Protein AF-A0A6P9F5K3-F1 (afdb_monomer_lite)

Radius of gyration: 31.19 Å; chains: 1; bounding box: 68×45×85 Å

pLDDT: mean 71.27, std 18.15, range [39.03, 98.12]

Secondary structure (DSSP, 8-state):
--HHHHHHHHHHHHHHHHHHHHT-SS---TT---HHHHHHHHHHHHHHHHTS-GGG--HHHHHHHHHHHH---TT-SSSSS---PPPPPSSSSHHHHHHHHHHHHHHHHHHHHHHHHHHHHHHHHHHHHHHHHHHHHHHH-

Structure (mmCIF, N/CA/C/O backbone):
data_AF-A0A6P9F5K3-F1
#
_entry.id   AF-A0A6P9F5K3-F1
#
loop_
_atom_site.group_PDB
_atom_site.id
_atom_site.type_symbol
_atom_site.label_atom_id
_atom_site.label_alt_id
_atom_site.label_comp_id
_atom_site.label_asym_id
_atom_site.label_entity_id
_atom_site.label_seq_id
_atom_site.pdbx_PDB_ins_code
_atom_site.Cartn_x
_atom_site.Cartn_y
_atom_site.Cartn_z
_atom_site.occupancy
_atom_site.B_iso_or_equiv
_atom_site.auth_seq_id
_atom_site.auth_comp_id
_atom_site.auth_asym_id
_atom_site.auth_atom_id
_atom_site.pdbx_PDB_model_num
ATOM 1 N N . MET A 1 1 ? -5.678 -26.410 2.531 1.00 50.47 1 MET A N 1
ATOM 2 C CA . MET A 1 1 ? -4.829 -25.199 2.590 1.00 50.47 1 MET A CA 1
ATOM 3 C C . MET A 1 1 ? -3.470 -25.629 3.105 1.00 50.47 1 MET A C 1
ATOM 5 O O . MET A 1 1 ? -3.431 -26.253 4.157 1.00 50.47 1 MET A O 1
ATOM 9 N N . ASP A 1 2 ? -2.398 -25.363 2.363 1.00 56.09 2 ASP A N 1
ATOM 10 C CA . ASP A 1 2 ? -1.050 -25.807 2.730 1.00 56.09 2 ASP A CA 1
ATOM 11 C C . ASP A 1 2 ? -0.566 -25.167 4.036 1.00 56.09 2 ASP A C 1
ATOM 13 O O . ASP A 1 2 ? -0.577 -23.943 4.206 1.00 56.09 2 ASP A O 1
ATOM 17 N N . VAL A 1 3 ? -0.107 -26.011 4.962 1.00 55.97 3 VAL A N 1
ATOM 18 C CA . VAL A 1 3 ? 0.404 -25.621 6.288 1.00 55.97 3 VAL A CA 1
ATOM 19 C C . VAL A 1 3 ? 1.566 -24.626 6.168 1.00 55.97 3 VAL A C 1
ATOM 21 O O . VAL A 1 3 ? 1.695 -23.704 6.974 1.00 55.97 3 VAL A O 1
ATOM 24 N N . THR A 1 4 ? 2.364 -24.746 5.108 1.00 57.97 4 THR A N 1
ATOM 25 C CA . THR A 1 4 ? 3.481 -23.853 4.769 1.00 57.97 4 THR A CA 1
ATOM 26 C C . THR A 1 4 ? 3.029 -22.436 4.414 1.00 57.97 4 THR A C 1
ATOM 28 O O . THR A 1 4 ? 3.642 -21.467 4.865 1.00 57.97 4 THR A O 1
ATOM 31 N N . ILE A 1 5 ? 1.921 -22.287 3.682 1.00 56.75 5 ILE A N 1
ATOM 32 C CA . ILE A 1 5 ? 1.347 -20.975 3.338 1.00 56.75 5 ILE A CA 1
ATOM 33 C C . ILE A 1 5 ? 0.803 -20.296 4.601 1.00 56.75 5 ILE A C 1
ATOM 35 O O . ILE A 1 5 ? 1.032 -19.104 4.820 1.00 56.75 5 ILE A O 1
ATOM 39 N N . SER A 1 6 ? 0.142 -21.061 5.473 1.00 54.94 6 SER A N 1
ATOM 40 C CA . SER A 1 6 ? -0.362 -20.558 6.757 1.00 54.94 6 SER A CA 1
ATOM 41 C C . SER A 1 6 ? 0.777 -20.080 7.669 1.00 54.94 6 SER A C 1
ATOM 43 O O . SER A 1 6 ? 0.727 -18.968 8.203 1.00 54.94 6 SER A O 1
ATOM 45 N N . LEU A 1 7 ? 1.860 -20.860 7.768 1.00 54.81 7 LEU A N 1
ATOM 46 C CA . LEU A 1 7 ? 3.038 -20.503 8.560 1.00 54.81 7 LEU A CA 1
ATOM 47 C C . LEU A 1 7 ? 3.719 -19.232 8.032 1.00 54.81 7 LEU A C 1
ATOM 49 O O . LEU A 1 7 ? 4.073 -18.345 8.810 1.00 54.81 7 LEU A O 1
ATOM 53 N N . PHE A 1 8 ? 3.832 -19.093 6.710 1.00 69.38 8 PHE A N 1
ATOM 54 C CA . PHE A 1 8 ? 4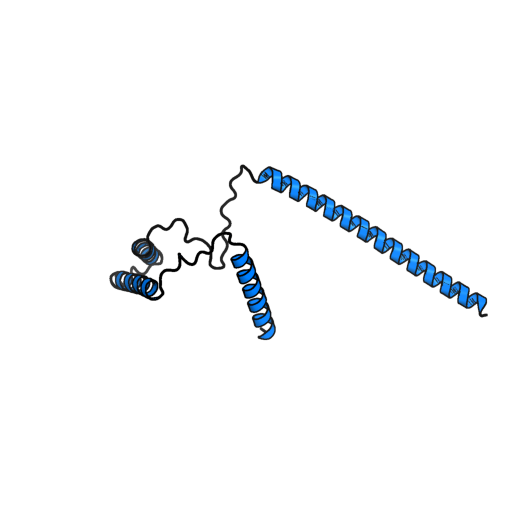.390 -17.898 6.081 1.00 69.38 8 PHE A CA 1
ATOM 55 C C . PHE A 1 8 ? 3.555 -16.639 6.371 1.00 69.38 8 PHE A C 1
ATOM 57 O O . PHE A 1 8 ? 4.098 -15.585 6.717 1.00 69.38 8 PHE A O 1
ATOM 64 N N . ILE A 1 9 ? 2.224 -16.743 6.297 1.00 53.66 9 ILE A N 1
ATOM 65 C CA . ILE A 1 9 ? 1.310 -15.632 6.595 1.00 53.66 9 ILE A CA 1
ATOM 66 C C . ILE A 1 9 ? 1.404 -15.228 8.072 1.00 53.66 9 ILE A C 1
ATOM 68 O O . ILE A 1 9 ? 1.471 -14.034 8.381 1.00 53.66 9 ILE A O 1
ATOM 72 N N . LEU A 1 10 ? 1.446 -16.199 8.987 1.00 51.31 10 LEU A N 1
ATOM 73 C CA . LEU A 1 10 ? 1.587 -15.946 10.422 1.00 51.31 10 LEU A CA 1
ATOM 74 C C . LEU A 1 10 ? 2.938 -15.305 10.754 1.00 51.31 10 LEU A C 1
ATOM 76 O O . LEU A 1 10 ? 2.986 -14.331 11.511 1.00 51.31 10 LEU A O 1
ATOM 80 N N . GLN A 1 11 ? 4.020 -15.764 10.123 1.00 61.19 11 GLN A N 1
ATOM 81 C CA . GLN A 1 11 ? 5.347 -15.177 10.287 1.00 61.19 11 GLN A CA 1
ATOM 82 C C . GLN A 1 11 ? 5.387 -13.728 9.786 1.00 61.19 11 GLN A C 1
ATOM 84 O O . GLN A 1 11 ? 5.887 -12.838 10.480 1.00 61.19 11 GLN A O 1
ATOM 89 N N . LYS A 1 12 ? 4.797 -13.458 8.615 1.00 68.50 12 LYS A N 1
ATOM 90 C CA . LYS A 1 12 ? 4.687 -12.105 8.053 1.00 68.50 12 LYS A CA 1
ATOM 91 C C . LYS A 1 12 ? 3.903 -11.173 8.984 1.00 68.50 12 LYS A C 1
ATOM 93 O O . LYS A 1 12 ? 4.339 -10.049 9.239 1.00 68.50 12 LYS A O 1
ATOM 98 N N . ARG A 1 13 ? 2.787 -11.649 9.549 1.00 52.00 13 ARG A N 1
ATOM 99 C CA . ARG A 1 13 ? 1.971 -10.899 10.522 1.00 52.00 13 ARG A CA 1
ATOM 100 C C . ARG A 1 13 ? 2.721 -10.635 11.829 1.00 52.00 13 ARG A C 1
ATOM 102 O O . ARG A 1 13 ? 2.680 -9.513 12.327 1.00 52.00 13 ARG A O 1
ATOM 109 N N . SER A 1 14 ? 3.448 -11.622 12.352 1.00 59.12 14 SER A N 1
ATOM 110 C CA . SER A 1 14 ? 4.280 -11.474 13.555 1.00 59.12 14 SER A CA 1
ATOM 111 C C . SER A 1 14 ? 5.375 -10.418 13.365 1.00 59.12 14 SER A C 1
ATOM 113 O O . SER A 1 14 ? 5.527 -9.506 14.184 1.00 59.12 14 SER A O 1
ATOM 115 N N . ASN A 1 15 ? 6.069 -10.464 12.224 1.00 66.00 15 ASN A N 1
ATOM 116 C CA . ASN A 1 15 ? 7.110 -9.499 11.871 1.00 66.00 15 ASN A CA 1
ATOM 117 C C . ASN A 1 15 ? 6.552 -8.071 11.768 1.00 66.00 15 ASN A C 1
ATOM 119 O O . ASN A 1 15 ? 7.143 -7.134 12.313 1.00 66.00 15 ASN A O 1
ATOM 123 N N . GLN A 1 16 ? 5.379 -7.910 11.148 1.00 61.12 16 GLN A N 1
ATOM 124 C CA . GLN A 1 16 ? 4.693 -6.620 11.067 1.00 61.12 16 GLN A CA 1
ATOM 125 C C . GLN A 1 16 ? 4.307 -6.092 12.456 1.00 61.12 16 GLN A C 1
ATOM 127 O O . GLN A 1 16 ? 4.485 -4.910 12.746 1.00 61.12 16 GLN A O 1
ATOM 132 N N . ASN A 1 17 ? 3.834 -6.968 13.344 1.00 63.50 17 ASN A N 1
ATOM 133 C CA . ASN A 1 17 ? 3.440 -6.590 14.698 1.00 63.50 17 ASN A CA 1
ATOM 134 C C . ASN A 1 17 ? 4.651 -6.143 15.539 1.00 63.50 17 ASN A C 1
ATOM 136 O O . ASN A 1 17 ? 4.595 -5.144 16.259 1.00 63.50 17 ASN A O 1
ATOM 140 N N . LYS A 1 18 ? 5.795 -6.823 15.377 1.00 66.56 18 LYS A N 1
ATOM 141 C CA . LYS A 1 18 ? 7.074 -6.445 15.997 1.00 66.56 18 LYS A CA 1
ATOM 142 C C . LYS A 1 18 ? 7.572 -5.087 15.489 1.00 66.56 18 LYS A C 1
ATOM 144 O O . LYS A 1 18 ? 8.042 -4.276 16.285 1.00 66.56 18 LYS A O 1
ATOM 149 N N . ALA A 1 19 ? 7.437 -4.817 14.189 1.00 68.69 19 ALA A N 1
ATOM 150 C CA . ALA A 1 19 ? 7.786 -3.525 13.597 1.00 68.69 19 ALA A CA 1
ATOM 151 C C . ALA A 1 19 ? 6.874 -2.395 14.098 1.00 68.69 19 ALA A C 1
ATOM 153 O O . ALA A 1 19 ? 7.359 -1.316 14.428 1.00 68.69 19 ALA A O 1
ATOM 154 N N . ASN A 1 20 ? 5.571 -2.651 14.223 1.00 62.31 20 ASN A N 1
ATOM 155 C CA . ASN A 1 20 ? 4.612 -1.682 14.749 1.00 62.31 20 ASN A CA 1
ATOM 156 C C . ASN A 1 20 ? 4.889 -1.353 16.223 1.00 62.31 20 ASN A C 1
ATOM 158 O O . ASN A 1 20 ? 4.860 -0.184 16.597 1.00 62.31 20 ASN A O 1
ATOM 162 N N . ARG A 1 21 ? 5.249 -2.353 17.040 1.00 60.25 21 ARG A N 1
ATOM 163 C CA . ARG A 1 21 ? 5.650 -2.144 18.441 1.00 60.25 21 ARG A CA 1
ATOM 164 C C . ARG A 1 21 ? 6.902 -1.268 18.563 1.00 60.25 21 ARG A C 1
ATOM 166 O O . ARG A 1 21 ? 6.937 -0.395 19.416 1.00 60.25 21 ARG A O 1
ATOM 173 N N . LYS A 1 22 ? 7.898 -1.442 17.686 1.00 64.12 22 LYS A N 1
ATOM 174 C CA . LYS A 1 22 ? 9.111 -0.596 17.666 1.00 64.12 22 LYS A CA 1
ATOM 175 C C . LYS A 1 22 ? 8.838 0.869 17.304 1.00 64.12 22 LYS A C 1
ATOM 177 O O . LYS A 1 22 ? 9.627 1.730 17.667 1.00 64.12 22 LYS A O 1
ATOM 182 N N . LYS A 1 23 ? 7.754 1.149 16.571 1.00 66.06 23 LYS A N 1
ATOM 183 C CA . LYS A 1 23 ? 7.361 2.509 16.159 1.00 66.06 23 LYS A CA 1
ATOM 184 C C . LYS A 1 23 ? 6.589 3.268 17.242 1.00 66.06 23 LYS A C 1
ATOM 186 O O . LYS A 1 23 ? 6.334 4.460 17.083 1.00 66.06 23 LYS A O 1
ATOM 191 N N . GLN A 1 24 ? 6.198 2.603 18.328 1.00 52.41 24 GLN A N 1
ATOM 192 C CA . GLN A 1 24 ? 5.546 3.265 19.451 1.00 52.41 24 GLN A CA 1
ATOM 193 C C . GLN A 1 24 ? 6.590 4.080 20.224 1.00 52.41 24 GLN A C 1
ATOM 195 O O . GLN A 1 24 ? 7.579 3.541 20.707 1.00 52.41 24 GLN A O 1
ATOM 200 N N . ARG A 1 25 ? 6.372 5.398 20.326 1.00 45.22 25 ARG A N 1
ATOM 201 C CA . ARG A 1 25 ? 7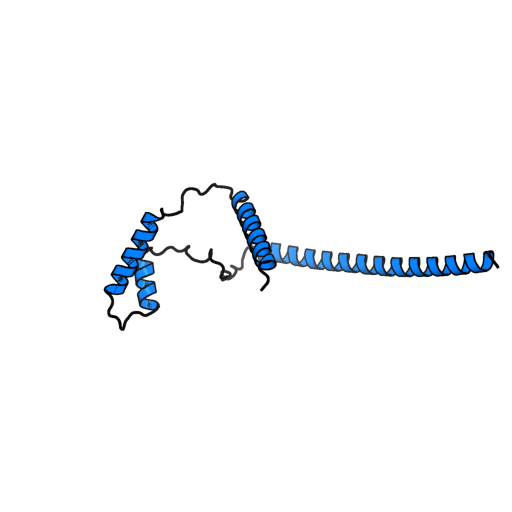.276 6.339 21.019 1.00 45.22 25 ARG A CA 1
ATOM 202 C C . ARG A 1 25 ? 7.274 6.168 22.542 1.00 45.22 25 ARG A C 1
ATOM 204 O O . ARG A 1 25 ? 8.134 6.721 23.216 1.00 45.22 25 ARG A O 1
ATOM 211 N N . VAL A 1 26 ? 6.305 5.423 23.071 1.00 46.50 26 VAL A N 1
ATOM 212 C CA . VAL A 1 26 ? 6.127 5.149 24.495 1.00 46.50 26 VAL A CA 1
ATOM 213 C C . VAL A 1 26 ? 5.950 3.643 24.665 1.00 46.50 26 VAL A C 1
ATOM 215 O O . VAL A 1 26 ? 5.077 3.039 24.041 1.00 46.50 26 VAL A O 1
ATOM 218 N N . ASN A 1 27 ? 6.780 3.032 25.511 1.00 46.84 27 ASN A N 1
ATOM 219 C CA . ASN A 1 27 ? 6.632 1.632 25.894 1.00 46.84 27 ASN A CA 1
ATOM 220 C C . ASN A 1 27 ? 5.430 1.508 26.839 1.00 46.84 27 ASN A C 1
ATOM 222 O O . ASN A 1 27 ? 5.557 1.697 28.048 1.00 46.84 27 ASN A O 1
ATOM 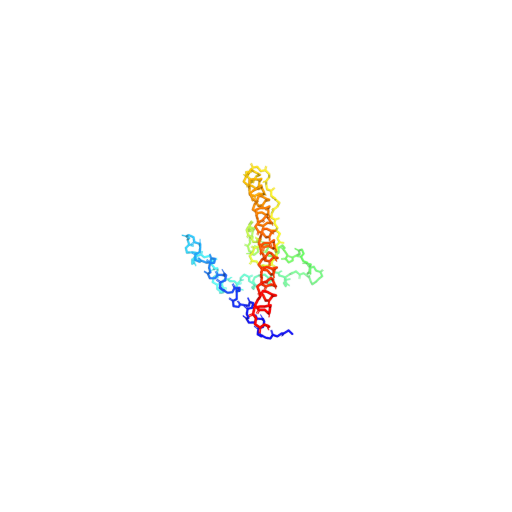226 N N . HIS A 1 28 ? 4.252 1.190 26.308 1.00 49.69 28 HIS A N 1
ATOM 227 C CA . HIS A 1 28 ? 3.122 0.810 27.150 1.00 49.69 28 HIS A CA 1
ATOM 228 C C . HIS A 1 28 ? 3.341 -0.614 27.687 1.00 49.69 28 HIS A C 1
ATOM 230 O O . HIS A 1 28 ? 2.880 -1.591 27.100 1.00 49.69 28 HIS A O 1
ATOM 236 N N . THR A 1 29 ? 4.051 -0.746 28.810 1.00 47.75 29 THR A N 1
ATOM 237 C CA . THR A 1 29 ? 3.918 -1.929 29.688 1.00 47.75 29 THR A CA 1
ATOM 238 C C . THR A 1 29 ? 2.721 -1.763 30.632 1.00 47.75 29 THR A C 1
ATOM 240 O O . THR A 1 29 ? 2.156 -2.740 31.112 1.00 47.75 29 THR A O 1
ATOM 243 N N . ALA A 1 30 ? 2.281 -0.521 30.853 1.00 41.56 30 ALA A N 1
ATOM 244 C CA . ALA A 1 30 ? 1.100 -0.195 31.637 1.00 41.56 30 ALA A CA 1
ATOM 245 C C . ALA A 1 30 ? -0.136 -0.155 30.726 1.00 41.56 30 ALA A C 1
ATOM 247 O O . ALA A 1 30 ? -0.268 0.736 29.889 1.00 41.56 30 ALA A O 1
ATOM 248 N N . GLY A 1 31 ? -1.030 -1.136 30.866 1.00 46.06 31 GLY A N 1
ATOM 249 C CA . GLY A 1 31 ? -2.321 -1.114 30.171 1.00 46.06 31 GLY A CA 1
ATOM 250 C C . GLY A 1 31 ? -3.002 -2.465 29.981 1.00 46.06 31 GLY A C 1
ATOM 251 O O . GLY A 1 31 ? -4.192 -2.496 29.674 1.00 46.06 31 GLY A O 1
ATOM 252 N N . ARG A 1 32 ? -2.305 -3.589 30.183 1.00 53.84 32 ARG A N 1
ATOM 253 C CA . ARG A 1 32 ? -2.969 -4.896 30.184 1.00 53.84 32 ARG A CA 1
ATOM 254 C C . ARG A 1 32 ? -3.397 -5.220 31.611 1.00 53.84 32 ARG A C 1
ATOM 256 O O . ARG A 1 32 ? -2.548 -5.446 32.467 1.00 53.84 32 ARG A O 1
ATOM 263 N N . LYS A 1 33 ? -4.712 -5.203 31.851 1.00 58.28 33 LYS A N 1
ATOM 264 C CA . LYS A 1 33 ? -5.336 -5.810 33.033 1.00 58.28 33 LYS A CA 1
ATOM 265 C C . LYS A 1 33 ? -4.696 -7.191 33.245 1.00 58.28 33 LYS A C 1
ATOM 267 O O . LYS A 1 33 ? -4.478 -7.910 32.263 1.00 58.28 33 LYS A O 1
ATOM 272 N N . SER A 1 34 ? -4.314 -7.522 34.480 1.00 57.81 34 SER A N 1
ATOM 273 C CA . SER A 1 34 ? -3.719 -8.832 34.761 1.00 57.81 34 SER A CA 1
ATOM 274 C C . SER A 1 34 ? -4.709 -9.931 34.367 1.00 57.81 34 SER A C 1
ATOM 276 O O . SER A 1 34 ? -5.919 -9.708 34.344 1.00 57.81 34 SER A O 1
ATOM 278 N N . PHE A 1 35 ? -4.207 -11.119 34.033 1.00 59.91 35 PHE A N 1
ATOM 279 C CA . PHE A 1 35 ? -5.065 -12.237 33.634 1.00 59.91 35 PHE A CA 1
ATOM 280 C C . PHE A 1 35 ? -6.148 -12.540 34.683 1.00 59.91 35 PHE A C 1
ATOM 282 O O . PHE A 1 35 ? -7.308 -12.716 34.333 1.00 59.91 35 PHE A O 1
ATOM 289 N N . LEU A 1 36 ? -5.790 -12.492 35.970 1.00 67.25 36 LEU A N 1
ATOM 290 C CA . LEU A 1 36 ? -6.727 -12.660 37.086 1.00 67.25 36 LEU A CA 1
ATOM 291 C C . LEU A 1 36 ? -7.843 -11.614 37.078 1.00 67.25 36 LEU A C 1
ATOM 293 O O . LEU A 1 36 ? -9.000 -11.931 37.320 1.00 67.25 36 LEU A O 1
ATOM 297 N N . TRP A 1 37 ? -7.497 -10.373 36.762 1.00 67.38 37 TRP A N 1
ATOM 298 C CA . TRP A 1 37 ? -8.445 -9.271 36.742 1.00 67.38 37 TRP A CA 1
ATOM 299 C C . TRP A 1 37 ? -9.405 -9.388 35.539 1.00 67.38 37 TRP A C 1
ATOM 301 O O . TRP A 1 37 ? -10.590 -9.101 35.666 1.00 67.38 37 TRP A O 1
ATOM 311 N N . LEU A 1 38 ? -8.936 -9.906 34.394 1.00 68.75 38 LEU A N 1
ATOM 312 C CA . LEU A 1 38 ? -9.803 -10.271 33.259 1.00 68.75 38 LEU A CA 1
ATOM 313 C C . LEU A 1 38 ? -10.734 -11.447 33.587 1.00 68.75 38 LEU A C 1
ATOM 315 O O . LEU A 1 38 ? -11.902 -11.420 33.213 1.00 68.75 38 LEU A O 1
ATOM 319 N N . MET A 1 39 ? -10.231 -12.461 34.295 1.00 72.19 39 MET A N 1
ATOM 320 C CA . MET A 1 39 ? -11.049 -13.586 34.760 1.00 72.19 39 MET A CA 1
ATOM 321 C C . MET A 1 39 ? -12.149 -13.122 35.716 1.00 72.19 39 MET A C 1
ATOM 323 O O . MET A 1 39 ? -13.277 -13.590 35.624 1.00 72.19 39 MET A O 1
ATOM 327 N N . GLN A 1 40 ? -11.847 -12.165 36.592 1.00 72.75 40 GLN A N 1
ATOM 328 C CA . GLN A 1 40 ? -12.826 -11.597 37.513 1.00 72.75 40 GLN A CA 1
ATOM 329 C C . GLN A 1 40 ? -13.924 -10.804 36.782 1.00 72.75 40 GLN A C 1
ATOM 331 O O . GLN A 1 40 ? -15.101 -10.952 37.103 1.00 72.75 40 GLN A O 1
ATOM 336 N N . GLU A 1 41 ? -13.578 -10.018 35.759 1.00 77.00 41 GLU A N 1
ATOM 337 C CA . GLU A 1 41 ? -14.587 -9.370 34.906 1.00 77.00 41 GLU A CA 1
ATOM 338 C C . GLU A 1 41 ? -15.437 -10.392 34.140 1.00 77.00 41 GLU A C 1
ATOM 340 O O . GLU A 1 41 ? -16.646 -10.231 34.033 1.00 77.00 41 GLU A O 1
ATOM 345 N N . MET A 1 42 ? -14.833 -11.466 33.627 1.00 75.75 42 MET A N 1
ATOM 346 C CA . MET A 1 42 ? -15.575 -12.511 32.917 1.00 75.75 42 MET A CA 1
ATOM 347 C C . MET A 1 42 ? -16.560 -13.231 33.839 1.00 75.75 42 MET A C 1
ATOM 349 O O . MET A 1 42 ? -17.725 -13.377 33.484 1.00 75.75 42 MET A O 1
ATOM 353 N N . ASN A 1 43 ? -16.114 -13.615 35.035 1.00 80.38 43 ASN A N 1
ATOM 354 C CA . ASN A 1 43 ? -16.968 -14.280 36.014 1.00 80.38 43 ASN A CA 1
ATOM 355 C C . ASN A 1 43 ? -18.138 -13.383 36.430 1.00 80.38 43 ASN A C 1
ATOM 357 O O . ASN A 1 43 ? -19.272 -13.839 36.444 1.00 80.38 43 ASN A O 1
ATOM 361 N N . THR A 1 44 ? -17.891 -12.092 36.668 1.00 82.25 44 THR A N 1
ATOM 362 C CA . THR A 1 44 ? -18.966 -11.149 37.020 1.00 82.25 44 THR A CA 1
ATOM 363 C C . THR A 1 44 ? -19.950 -10.908 35.868 1.00 82.25 44 THR A C 1
ATOM 365 O O . THR A 1 44 ? -21.129 -10.676 36.123 1.00 82.25 44 THR A O 1
ATOM 368 N N . MET A 1 45 ? -19.515 -10.992 34.603 1.00 78.56 45 MET A N 1
ATOM 369 C CA . MET A 1 45 ? -20.429 -10.976 33.451 1.00 78.56 45 MET A CA 1
ATOM 370 C C . MET A 1 45 ? -21.286 -12.243 33.381 1.00 78.56 45 MET A C 1
ATOM 372 O O . MET A 1 45 ? -22.487 -12.131 33.155 1.00 78.56 45 MET A O 1
ATOM 376 N N . CYS A 1 46 ? -20.696 -13.425 33.588 1.00 78.56 46 CYS A N 1
ATOM 377 C CA . CYS A 1 46 ? -21.431 -14.692 33.607 1.00 78.56 46 CYS A CA 1
ATOM 378 C C . CYS A 1 46 ? -22.454 -14.734 34.747 1.00 78.56 46 CYS A C 1
ATOM 380 O O . CYS A 1 46 ? -23.615 -15.014 34.493 1.00 78.56 46 CYS A O 1
ATOM 382 N N . GLU A 1 47 ? -22.066 -14.340 35.962 1.00 82.69 47 GLU A N 1
ATOM 383 C CA . GLU A 1 47 ? -22.979 -14.258 37.110 1.00 82.69 47 GLU A CA 1
ATOM 384 C C . GLU A 1 47 ? -24.172 -13.339 36.818 1.00 82.69 47 GLU A C 1
ATOM 386 O O . GLU A 1 47 ? -25.312 -13.691 37.095 1.00 82.69 47 GLU A O 1
ATOM 391 N N . LYS A 1 48 ? -23.933 -12.172 36.206 1.00 79.44 48 LYS A N 1
ATOM 392 C CA . LYS A 1 48 ? -25.011 -11.243 35.838 1.00 79.44 48 LYS A CA 1
ATOM 393 C C . LYS A 1 48 ? -25.897 -11.769 34.714 1.00 79.44 48 LYS A C 1
ATOM 395 O O . LYS A 1 48 ? -27.085 -11.471 34.719 1.00 79.44 48 LYS A O 1
ATOM 400 N N . LEU A 1 49 ? -25.339 -12.525 33.769 1.00 74.75 49 LEU A N 1
ATOM 401 C CA . LEU A 1 49 ? -26.114 -13.183 32.717 1.00 74.75 49 LEU A CA 1
ATOM 402 C C . LEU A 1 49 ? -26.988 -14.295 33.296 1.00 74.75 49 LEU A C 1
ATOM 404 O O . LEU A 1 49 ? -28.156 -14.365 32.940 1.00 74.75 49 LEU A O 1
ATOM 408 N N . ASP A 1 50 ? -26.464 -15.095 34.223 1.00 78.44 50 ASP A N 1
ATOM 409 C CA . ASP A 1 50 ? -27.202 -16.183 34.877 1.00 78.44 50 ASP A CA 1
ATOM 410 C C . ASP A 1 50 ? -28.335 -15.667 35.787 1.00 78.44 50 ASP A C 1
ATOM 412 O O . ASP A 1 50 ? -29.279 -16.395 36.090 1.00 78.44 50 ASP A O 1
ATOM 416 N N . MET A 1 51 ? -28.260 -14.403 36.223 1.00 75.31 51 MET A N 1
ATOM 417 C CA . MET A 1 51 ? -29.333 -13.720 36.957 1.00 75.31 51 MET A CA 1
ATOM 418 C C . MET A 1 51 ? -30.460 -13.194 36.053 1.00 75.31 51 MET A C 1
ATOM 420 O O . MET A 1 51 ? -31.527 -12.852 36.567 1.00 75.31 51 MET A O 1
ATOM 424 N N . ILE A 1 52 ? -30.244 -13.107 34.736 1.00 74.12 52 ILE A N 1
ATOM 425 C CA . ILE A 1 52 ? -31.289 -12.762 33.765 1.00 74.12 52 ILE A CA 1
ATOM 426 C C . ILE A 1 52 ? -32.085 -14.030 33.430 1.00 74.12 52 ILE A C 1
ATOM 428 O O . ILE A 1 52 ? -31.533 -15.124 33.334 1.00 74.12 52 ILE A O 1
ATOM 432 N N . GLN A 1 53 ? -33.407 -13.904 33.282 1.00 58.81 53 GLN A N 1
ATOM 433 C CA . GLN A 1 53 ? -34.253 -15.043 32.921 1.00 58.81 53 GLN A CA 1
ATOM 434 C C . GLN A 1 53 ? -33.862 -15.586 31.540 1.00 58.81 53 GLN A C 1
ATOM 436 O O . GLN A 1 53 ? -33.543 -14.824 30.633 1.00 58.81 53 GLN A O 1
ATOM 441 N N . SER A 1 54 ? -33.927 -16.910 31.363 1.00 59.19 54 SER A N 1
ATOM 442 C CA . SER A 1 54 ? -33.410 -17.591 30.164 1.00 59.19 54 SER A CA 1
ATOM 443 C C . SER A 1 54 ? -34.007 -17.083 28.835 1.00 59.19 54 SER A C 1
ATOM 445 O O . SER A 1 54 ? -33.355 -17.155 27.795 1.00 59.19 54 SER A O 1
ATOM 447 N N . GLU A 1 55 ? -35.216 -16.516 28.866 1.00 57.84 55 GLU A N 1
ATOM 448 C CA . GLU A 1 55 ? -35.916 -15.941 27.705 1.00 57.84 55 GLU A CA 1
ATOM 449 C C . GLU A 1 55 ? -35.380 -14.559 27.272 1.00 57.84 55 GLU A C 1
ATOM 451 O O . GLU A 1 55 ? -35.641 -14.119 26.154 1.00 57.84 55 GLU A O 1
ATOM 456 N N . GLU A 1 56 ? -34.589 -13.890 28.117 1.00 58.44 56 GLU A N 1
ATOM 457 C CA . GLU A 1 56 ? -34.028 -12.551 27.887 1.00 58.44 56 GLU A CA 1
ATOM 458 C C . GLU A 1 56 ? -32.521 -12.572 27.570 1.00 58.44 56 GLU A C 1
ATOM 460 O O . GLU A 1 56 ? -31.879 -11.520 27.545 1.00 58.44 56 GLU A O 1
ATOM 465 N N . HIS A 1 57 ? -31.938 -13.743 27.271 1.00 62.88 57 HIS A N 1
ATOM 466 C CA . HIS A 1 57 ? -30.571 -13.864 26.738 1.00 62.88 57 HIS A CA 1
ATOM 467 C C . HIS A 1 57 ? -30.478 -13.366 25.284 1.00 62.88 57 HIS A C 1
ATOM 469 O O . HIS A 1 57 ? -30.132 -14.102 24.360 1.00 62.88 57 HIS A O 1
ATOM 475 N N . THR A 1 58 ? -30.807 -12.098 25.075 1.00 71.88 58 THR A N 1
ATOM 476 C CA . THR A 1 58 ? -30.629 -11.385 23.815 1.00 71.88 58 THR A CA 1
ATOM 477 C C . THR A 1 58 ? -29.249 -10.732 23.768 1.00 71.88 58 THR A C 1
ATOM 479 O O . THR A 1 58 ? -28.632 -10.439 24.801 1.00 71.88 58 THR A O 1
ATOM 482 N N . ASP A 1 59 ? -28.754 -10.468 22.558 1.00 68.62 59 ASP A N 1
ATOM 483 C CA . ASP A 1 59 ? -27.487 -9.757 22.354 1.00 68.62 59 ASP A CA 1
ATOM 484 C C . ASP A 1 59 ? -27.522 -8.358 22.999 1.00 68.62 59 ASP A C 1
ATOM 486 O O . ASP A 1 59 ? -26.504 -7.839 23.464 1.00 68.62 59 ASP A O 1
ATOM 490 N N . GLU A 1 60 ? -28.701 -7.743 23.087 1.00 71.12 60 GLU A N 1
ATOM 491 C CA . GLU A 1 60 ? -28.939 -6.481 23.780 1.00 71.12 60 GLU A CA 1
ATOM 492 C C . GLU A 1 60 ? -28.714 -6.595 25.294 1.00 71.12 60 GLU A C 1
ATOM 494 O O . GLU A 1 60 ? -28.007 -5.756 25.862 1.00 71.12 60 GLU A O 1
ATOM 499 N N . ALA A 1 61 ? -29.246 -7.634 25.945 1.00 71.00 61 ALA A N 1
ATOM 500 C CA . ALA A 1 61 ? -29.053 -7.873 27.376 1.00 71.00 61 ALA A CA 1
ATOM 501 C C . ALA A 1 61 ? -27.575 -8.140 27.712 1.00 71.00 61 ALA A C 1
ATOM 503 O O . ALA A 1 61 ? -27.020 -7.550 28.646 1.00 71.00 61 ALA A O 1
ATOM 504 N N . ALA A 1 62 ? -26.895 -8.939 26.882 1.00 71.06 62 ALA A N 1
ATOM 505 C CA . ALA A 1 62 ? -25.459 -9.177 27.005 1.00 71.06 62 ALA A CA 1
ATOM 506 C C . ALA A 1 62 ? -24.639 -7.887 26.829 1.00 71.06 62 ALA A C 1
ATOM 508 O O . ALA A 1 62 ? -23.709 -7.622 27.596 1.00 71.06 62 ALA A O 1
ATOM 509 N N . ASN A 1 63 ? -25.012 -7.033 25.870 1.00 68.56 63 ASN A N 1
ATOM 510 C CA . ASN A 1 63 ? -24.362 -5.741 25.651 1.00 68.56 63 ASN A CA 1
ATOM 511 C C . ASN A 1 63 ? -24.546 -4.768 26.827 1.00 68.56 63 ASN A C 1
ATOM 513 O O . ASN A 1 63 ? -23.640 -3.979 27.112 1.00 68.56 63 ASN A O 1
ATOM 517 N N . ILE A 1 64 ? -25.694 -4.804 27.509 1.00 76.88 64 ILE A N 1
ATOM 518 C CA . ILE A 1 64 ? -25.949 -3.994 28.708 1.00 76.88 64 ILE A CA 1
ATOM 519 C C . ILE A 1 64 ? -25.038 -4.452 29.854 1.00 76.88 64 ILE A C 1
ATOM 521 O O . ILE A 1 64 ? -24.323 -3.623 30.420 1.00 76.88 64 ILE A O 1
ATOM 525 N N . ILE A 1 65 ? -24.982 -5.758 30.133 1.00 77.62 65 ILE A N 1
ATOM 526 C CA . ILE A 1 65 ? -24.108 -6.327 31.175 1.00 77.62 65 ILE A CA 1
ATOM 527 C C . ILE A 1 65 ? -22.635 -6.033 30.881 1.00 77.62 65 ILE A C 1
ATOM 529 O O . ILE A 1 65 ? -21.882 -5.636 31.770 1.00 77.62 65 ILE A O 1
ATOM 533 N N . PHE A 1 66 ? -22.217 -6.167 29.623 1.00 73.19 66 PHE A N 1
ATOM 534 C CA . PHE A 1 66 ? -20.847 -5.883 29.205 1.00 73.19 66 PHE A CA 1
ATOM 535 C C . PHE A 1 66 ? -20.455 -4.421 29.461 1.00 73.19 66 PHE A C 1
ATOM 537 O O . PHE A 1 66 ? -19.368 -4.144 29.974 1.00 73.19 66 PHE A O 1
ATOM 544 N N . LYS A 1 67 ? -21.343 -3.470 29.137 1.00 73.06 67 LYS A N 1
ATOM 545 C CA . LYS A 1 67 ? -21.124 -2.039 29.408 1.00 73.06 67 LYS A CA 1
ATOM 546 C C . LYS A 1 67 ? -21.106 -1.721 30.899 1.00 73.06 67 LYS A C 1
ATOM 548 O O . LYS A 1 67 ? -20.372 -0.819 31.301 1.00 73.06 67 LYS A O 1
ATOM 553 N N . ASP A 1 68 ? -21.891 -2.439 31.692 1.00 77.31 68 ASP A N 1
ATOM 554 C CA . ASP A 1 68 ? -21.949 -2.284 33.143 1.00 77.31 68 ASP A CA 1
ATOM 555 C C . ASP A 1 68 ? -20.668 -2.800 33.825 1.00 77.31 68 ASP A C 1
ATOM 557 O O . ASP A 1 68 ? -20.054 -2.084 34.613 1.00 77.31 68 ASP A O 1
ATOM 561 N N . VAL A 1 69 ? -20.187 -3.996 33.457 1.00 74.38 69 VAL A N 1
ATOM 562 C CA . VAL A 1 69 ? -18.976 -4.593 34.055 1.00 74.38 69 VAL A CA 1
ATOM 563 C C . VAL A 1 69 ? -17.691 -3.905 33.582 1.00 74.38 69 VAL A C 1
ATOM 565 O O . VAL A 1 69 ? -16.800 -3.640 34.387 1.00 74.38 69 VAL A O 1
ATOM 568 N N . LEU A 1 70 ? -17.572 -3.582 32.290 1.00 70.12 70 LEU A N 1
ATOM 569 C CA . LEU A 1 70 ? -16.333 -3.023 31.724 1.00 70.12 70 LEU A CA 1
ATOM 570 C C . LEU A 1 70 ? -16.298 -1.487 31.685 1.00 70.12 70 LEU A C 1
ATOM 572 O O . LEU A 1 70 ? -15.242 -0.892 31.414 1.00 70.12 70 LEU A O 1
ATOM 576 N N . GLY A 1 71 ? -17.441 -0.849 31.943 1.00 66.62 71 GLY A N 1
ATOM 577 C CA . GLY A 1 71 ? -17.662 0.587 31.823 1.00 66.62 71 GLY A CA 1
ATOM 578 C C . GLY A 1 71 ? -17.800 1.080 30.375 1.00 66.62 71 GLY A C 1
ATOM 579 O O . GLY A 1 71 ? -17.420 0.425 29.402 1.00 66.62 71 GLY A O 1
ATOM 580 N N . HIS A 1 72 ? -18.289 2.316 30.223 1.00 55.19 72 HIS A N 1
ATOM 581 C CA . HIS A 1 72 ? -18.380 3.020 28.939 1.00 55.19 72 HIS A CA 1
ATOM 582 C C . HIS A 1 72 ? -16.995 3.468 28.453 1.00 55.19 72 HIS A C 1
ATOM 584 O O . HIS A 1 72 ? -16.608 4.634 28.545 1.00 55.19 72 HIS A O 1
ATOM 590 N N . ARG A 1 73 ? -16.199 2.543 27.921 1.00 49.47 73 ARG A N 1
ATOM 591 C CA . ARG A 1 73 ? -14.936 2.894 27.269 1.00 49.47 73 ARG A CA 1
ATOM 592 C C . ARG A 1 73 ? -15.188 3.298 25.816 1.00 49.47 73 ARG A C 1
ATOM 594 O O . ARG A 1 73 ? -15.308 2.447 24.943 1.00 49.47 73 ARG A O 1
ATOM 601 N N . SER A 1 74 ? -15.133 4.605 25.555 1.00 47.16 74 SER A N 1
ATOM 602 C CA . SER A 1 74 ? -15.147 5.245 24.219 1.00 47.16 74 SER A CA 1
ATOM 603 C C . SER A 1 74 ? -14.122 4.669 23.207 1.00 47.16 74 SER A C 1
ATOM 605 O O . SER A 1 74 ? -14.216 4.910 22.008 1.00 47.16 74 SER A O 1
ATOM 607 N N . GLY A 1 75 ? -13.156 3.857 23.656 1.00 50.69 75 GLY A N 1
ATOM 608 C CA . GLY A 1 75 ? -12.061 3.330 22.833 1.00 50.69 75 GLY A CA 1
ATOM 609 C C . GLY A 1 75 ? -12.039 1.818 22.581 1.00 50.69 75 GLY A C 1
ATOM 610 O O . GLY A 1 75 ? -11.091 1.355 21.954 1.00 50.69 75 GLY A O 1
ATOM 611 N N . TYR A 1 76 ? -13.026 1.025 23.022 1.00 45.62 76 TYR A N 1
ATOM 612 C CA . TYR A 1 76 ? -13.073 -0.421 22.700 1.00 45.62 76 TYR A CA 1
ATOM 613 C C . TYR A 1 76 ? -13.635 -0.706 21.300 1.00 45.62 76 TYR A C 1
ATOM 615 O O . TYR A 1 76 ? -14.321 -1.694 21.062 1.00 45.62 76 TYR A O 1
ATOM 623 N N . THR A 1 77 ? -13.300 0.141 20.329 1.00 40.69 77 THR A N 1
ATOM 624 C CA . THR A 1 77 ? -13.496 -0.181 18.919 1.00 40.69 77 THR A CA 1
ATOM 625 C C . THR A 1 77 ? -12.145 -0.241 18.211 1.00 40.69 77 THR A C 1
ATOM 627 O O . THR A 1 77 ? -11.452 0.755 18.043 1.00 40.69 77 THR A O 1
ATOM 630 N N . ARG A 1 78 ? -11.833 -1.460 17.744 1.00 44.50 78 ARG A N 1
ATOM 631 C CA . ARG A 1 78 ? -10.908 -1.802 16.642 1.00 44.50 78 ARG A CA 1
ATOM 632 C C . ARG A 1 78 ? -9.429 -1.969 16.962 1.00 44.50 78 ARG A C 1
ATOM 634 O O . ARG A 1 78 ? -8.566 -1.257 16.465 1.00 44.50 78 ARG A O 1
ATOM 641 N N . GLY A 1 79 ? -9.141 -3.058 17.669 1.00 45.31 79 GLY A N 1
ATOM 642 C CA . GLY A 1 79 ? -7.842 -3.743 17.616 1.00 45.31 79 GLY A CA 1
ATOM 643 C C . GLY A 1 79 ? -7.920 -5.204 17.155 1.00 45.31 79 GLY A C 1
ATOM 644 O O . GLY A 1 79 ? -6.893 -5.873 17.086 1.00 45.31 79 GLY A O 1
ATOM 645 N N . LEU A 1 80 ? -9.118 -5.713 16.846 1.00 48.09 80 LEU A N 1
ATOM 646 C CA . LEU A 1 80 ? -9.372 -7.114 16.500 1.00 48.09 80 LEU A CA 1
ATOM 647 C C . LEU A 1 80 ? -9.945 -7.214 15.084 1.00 48.09 80 LEU A C 1
ATOM 649 O O . LEU A 1 80 ? -11.138 -7.399 14.911 1.00 48.09 80 LEU A O 1
ATOM 653 N N . GLY A 1 81 ? -9.103 -7.032 14.066 1.00 44.97 81 GLY A N 1
ATOM 654 C CA . GLY A 1 81 ? -9.299 -7.664 12.752 1.00 44.97 81 GLY A CA 1
ATOM 655 C C . GLY A 1 81 ? -10.603 -7.425 11.972 1.00 44.97 81 GLY A C 1
ATOM 656 O O . GLY A 1 81 ? -10.825 -8.146 11.007 1.00 44.97 81 GLY A O 1
ATOM 657 N N . GLY A 1 82 ? -11.427 -6.438 12.327 1.00 45.81 82 GLY A N 1
ATOM 658 C CA . GLY A 1 82 ? -12.628 -6.035 11.594 1.00 45.81 82 GLY A CA 1
ATOM 659 C C . GLY A 1 82 ? -12.686 -4.514 11.484 1.00 45.81 82 GLY A C 1
ATOM 660 O O . GLY A 1 82 ? -12.909 -3.812 12.472 1.00 45.81 82 GLY A O 1
ATOM 661 N N . SER A 1 83 ? -12.408 -3.992 10.291 1.00 39.03 83 SER A N 1
ATOM 662 C CA . SER A 1 83 ? -12.475 -2.561 9.989 1.00 39.03 83 SER A CA 1
ATOM 663 C C . SER A 1 83 ? -13.877 -2.007 10.224 1.00 39.03 83 SER A C 1
ATOM 665 O O . SER A 1 83 ? -14.852 -2.514 9.692 1.00 39.03 83 SER A O 1
ATOM 667 N N . VAL A 1 84 ? -13.958 -0.862 10.885 1.00 42.38 84 VAL A N 1
ATOM 668 C CA . VAL A 1 84 ? -14.770 0.235 10.365 1.00 42.38 84 VAL A CA 1
ATOM 669 C C . VAL A 1 84 ? -13.842 1.435 10.368 1.00 42.38 84 VAL A C 1
ATOM 671 O O . VAL A 1 84 ? -13.120 1.726 11.329 1.00 42.38 84 VAL A O 1
ATOM 674 N N . ILE A 1 85 ? -13.792 2.068 9.220 1.00 47.19 85 ILE A N 1
ATOM 675 C CA . ILE A 1 85 ? -13.097 3.320 9.025 1.00 47.19 85 ILE A CA 1
ATOM 676 C C . ILE A 1 85 ? -14.022 4.360 9.667 1.00 47.19 85 ILE A C 1
ATOM 678 O O . ILE A 1 85 ? -15.182 4.424 9.266 1.00 47.19 85 ILE A O 1
ATOM 682 N N . PRO A 1 86 ? -13.607 5.099 10.713 1.00 50.34 86 PRO A N 1
ATOM 683 C CA . PRO A 1 86 ? -14.405 6.234 11.164 1.00 50.34 86 PRO A CA 1
ATOM 684 C C . PRO A 1 86 ? -14.601 7.173 9.973 1.00 50.34 86 PRO A C 1
ATOM 686 O O . PRO A 1 86 ? -13.637 7.429 9.247 1.00 50.34 86 PRO A O 1
ATOM 689 N N . GLU A 1 87 ? -15.831 7.645 9.752 1.00 48.47 87 GLU A N 1
ATOM 690 C CA . GLU A 1 87 ? -16.106 8.557 8.645 1.00 48.47 87 GLU A CA 1
ATOM 691 C C . GLU A 1 87 ? -15.142 9.742 8.704 1.00 48.47 87 GLU A C 1
ATOM 693 O O . GLU A 1 87 ? -14.933 10.378 9.745 1.00 48.47 87 GLU A O 1
ATOM 698 N N . THR A 1 88 ? -14.467 9.967 7.581 1.00 48.34 88 THR A N 1
ATOM 699 C CA . THR A 1 88 ? -13.408 10.959 7.461 1.00 48.34 88 THR A CA 1
ATOM 700 C C . THR A 1 88 ? -13.969 12.341 7.763 1.00 48.34 88 THR A C 1
ATOM 702 O O . THR A 1 88 ? -14.809 12.844 7.019 1.00 48.34 88 THR A O 1
ATOM 705 N N . ARG A 1 89 ? -13.473 12.988 8.825 1.00 54.72 89 ARG A N 1
ATOM 706 C CA . ARG A 1 89 ? -13.755 14.406 9.089 1.00 54.72 89 ARG A CA 1
ATOM 707 C C . ARG A 1 89 ? -13.269 15.248 7.896 1.00 54.72 89 ARG A C 1
ATOM 709 O O . ARG A 1 89 ? -12.073 15.200 7.585 1.00 54.72 89 ARG A O 1
ATOM 716 N N . PRO A 1 90 ? -14.129 16.049 7.246 1.00 56.31 90 PRO A N 1
ATOM 717 C CA . PRO A 1 90 ? -13.718 16.871 6.119 1.00 56.31 90 PRO A CA 1
ATOM 718 C C . PRO A 1 90 ? -13.116 18.177 6.646 1.00 56.31 90 PRO A C 1
ATOM 720 O O . PRO A 1 90 ? -13.847 19.135 6.868 1.00 56.31 90 PRO A O 1
ATOM 723 N N . SER A 1 91 ? -11.800 18.251 6.891 1.00 57.19 91 SER A N 1
ATOM 724 C CA . SER A 1 91 ? -11.199 19.597 7.026 1.00 57.19 91 SER A CA 1
ATOM 725 C C . SER A 1 91 ? -9.683 19.767 6.953 1.00 57.19 91 SER A C 1
ATOM 727 O O . SER A 1 91 ? -9.254 20.869 6.650 1.00 57.19 91 SER A O 1
ATOM 729 N N . ALA A 1 92 ? -8.841 18.751 7.156 1.00 52.28 92 ALA A N 1
ATOM 730 C CA . ALA A 1 92 ? -7.378 18.975 7.102 1.00 52.28 92 ALA A CA 1
ATOM 731 C C . ALA A 1 92 ? -6.618 18.021 6.169 1.00 52.28 92 ALA A C 1
ATOM 733 O O . ALA A 1 92 ? -5.529 18.341 5.703 1.00 52.28 92 ALA A O 1
ATOM 734 N N . MET A 1 93 ? -7.209 16.872 5.830 1.00 53.03 93 MET A N 1
ATOM 735 C CA . MET A 1 93 ? -6.600 15.890 4.927 1.00 53.03 93 MET A CA 1
ATOM 736 C C . MET A 1 93 ? -6.773 16.227 3.437 1.00 53.03 93 MET A C 1
ATOM 738 O O . MET A 1 93 ? -6.067 15.664 2.613 1.00 53.03 93 MET A O 1
ATOM 742 N N . SER A 1 94 ? -7.672 17.134 3.041 1.00 64.19 94 SER A N 1
ATOM 743 C CA . SER A 1 94 ? -8.030 17.265 1.617 1.00 64.19 94 SER A CA 1
ATOM 744 C C . SER A 1 94 ? -6.885 17.778 0.733 1.00 64.19 94 SER A C 1
ATOM 746 O O . SER A 1 94 ? -6.736 17.304 -0.388 1.00 64.19 94 SER A O 1
ATOM 748 N N . ALA A 1 95 ? -6.049 18.698 1.224 1.00 74.25 95 ALA A N 1
ATOM 749 C CA . ALA A 1 95 ? -4.954 19.275 0.440 1.00 74.25 95 ALA A CA 1
ATOM 750 C C . ALA A 1 95 ? -3.793 18.288 0.245 1.00 74.25 95 ALA A C 1
ATOM 752 O O . ALA A 1 95 ? -3.324 18.104 -0.875 1.00 74.25 95 ALA A O 1
ATOM 753 N N . GLN A 1 96 ? -3.382 17.596 1.312 1.00 74.00 96 GLN A N 1
ATOM 754 C CA . GLN A 1 96 ? -2.337 16.570 1.232 1.00 74.00 96 GLN A CA 1
ATOM 755 C C . GLN A 1 96 ? -2.775 15.386 0.367 1.00 74.00 96 GLN A C 1
ATOM 757 O O . GLN A 1 96 ? -1.993 14.900 -0.442 1.00 74.00 96 GLN A O 1
ATOM 762 N N . PHE A 1 97 ? -4.037 14.957 0.474 1.00 77.06 97 PHE A N 1
ATOM 763 C CA . PHE A 1 97 ? -4.568 13.895 -0.380 1.00 77.06 97 PHE A CA 1
ATOM 764 C C . PHE A 1 97 ? -4.638 14.308 -1.851 1.00 77.06 97 PHE A C 1
ATOM 766 O O . PHE A 1 97 ? -4.306 13.501 -2.714 1.00 77.06 97 PHE A O 1
ATOM 773 N N . LYS A 1 98 ? -5.014 15.558 -2.148 1.00 80.56 98 LYS A N 1
ATOM 774 C CA . LYS A 1 98 ? -4.987 16.088 -3.520 1.00 80.56 98 LYS A CA 1
ATOM 775 C C . LYS A 1 98 ? -3.568 16.121 -4.088 1.00 80.56 98 LYS A C 1
ATOM 777 O O . LYS A 1 98 ? -3.371 15.681 -5.214 1.00 80.56 98 LYS A O 1
ATOM 782 N N . HIS A 1 99 ? -2.594 16.576 -3.300 1.00 84.69 99 HIS A N 1
ATOM 783 C CA . HIS A 1 99 ? -1.191 16.605 -3.714 1.00 84.69 99 HIS A CA 1
ATOM 784 C C . HIS A 1 99 ? -0.652 15.198 -3.993 1.00 84.69 99 HIS A C 1
ATOM 786 O O . HIS A 1 99 ? -0.122 14.940 -5.067 1.00 84.69 99 HIS A O 1
ATOM 792 N N . LEU A 1 100 ? -0.874 14.259 -3.067 1.00 87.12 100 LEU A N 1
ATOM 793 C CA . LEU A 1 100 ? -0.449 12.866 -3.223 1.00 87.12 100 LEU A CA 1
ATOM 794 C C . LEU A 1 100 ? -1.133 12.173 -4.409 1.00 87.12 100 LEU A C 1
ATOM 796 O O . LEU A 1 100 ? -0.513 11.358 -5.088 1.00 87.12 100 LEU A O 1
ATOM 800 N N . ALA A 1 101 ? -2.404 12.481 -4.676 1.00 88.19 101 ALA A N 1
ATOM 801 C CA . ALA A 1 101 ? -3.103 11.964 -5.849 1.00 88.19 101 ALA A CA 1
ATOM 802 C C . ALA A 1 101 ? -2.475 12.490 -7.149 1.00 88.19 101 ALA A C 1
ATOM 804 O O . ALA A 1 101 ? -2.247 11.716 -8.076 1.00 88.19 101 ALA A O 1
ATOM 805 N N . GLN A 1 102 ? -2.137 13.780 -7.196 1.00 92.88 102 GLN A N 1
ATOM 806 C CA . GLN A 1 102 ? -1.487 14.395 -8.351 1.00 92.88 102 GLN A CA 1
ATOM 807 C C . GLN A 1 102 ? -0.068 13.848 -8.582 1.00 92.88 102 GLN A C 1
ATOM 809 O O . GLN A 1 102 ? 0.290 13.545 -9.720 1.00 92.88 102 GLN A O 1
ATOM 814 N N . GLU A 1 103 ? 0.724 13.667 -7.521 1.00 92.31 103 GLU A N 1
ATOM 815 C CA . GLU A 1 103 ? 2.050 13.039 -7.608 1.00 92.31 103 GLU A CA 1
ATOM 816 C C . GLU A 1 103 ? 1.966 11.590 -8.094 1.00 92.31 103 GLU A C 1
ATOM 818 O O . GLU A 1 103 ? 2.756 11.181 -8.942 1.00 92.31 103 GLU A O 1
ATOM 823 N N . ASN A 1 104 ? 0.985 10.817 -7.619 1.00 93.69 104 ASN A N 1
ATOM 824 C CA . ASN A 1 104 ? 0.786 9.443 -8.083 1.00 93.69 104 ASN A CA 1
ATOM 825 C C . ASN A 1 104 ? 0.425 9.369 -9.570 1.00 93.69 104 ASN A C 1
ATOM 827 O O . ASN A 1 104 ? 0.962 8.514 -10.274 1.00 93.69 104 ASN A O 1
ATOM 831 N N . GLU A 1 105 ? -0.444 10.253 -10.065 1.00 94.06 105 GLU A N 1
ATOM 832 C CA . GLU A 1 105 ? -0.760 10.300 -11.498 1.00 94.06 105 GLU A CA 1
ATOM 833 C C . GLU A 1 105 ? 0.464 10.700 -12.334 1.00 94.06 105 GLU A C 1
ATOM 835 O O . GLU A 1 105 ? 0.720 10.100 -13.379 1.00 94.06 105 GLU A O 1
ATOM 840 N N . LYS A 1 106 ? 1.286 11.636 -11.840 1.00 96.12 106 LYS A N 1
ATOM 841 C CA . LYS A 1 106 ? 2.550 12.003 -12.489 1.00 96.12 106 LYS A CA 1
ATOM 842 C C . LYS A 1 106 ? 3.522 10.819 -12.553 1.00 96.12 106 LYS A C 1
ATOM 844 O O . LYS A 1 106 ? 3.983 10.477 -13.639 1.00 96.12 106 LYS A O 1
ATOM 849 N N . HIS A 1 107 ? 3.778 10.146 -11.430 1.00 95.06 107 HIS A N 1
ATOM 850 C CA . HIS A 1 107 ? 4.674 8.983 -11.391 1.00 95.06 107 HIS A CA 1
ATOM 851 C C . HIS A 1 107 ? 4.176 7.834 -12.273 1.00 95.06 107 HIS A C 1
ATOM 853 O O . HIS A 1 107 ? 4.969 7.128 -12.894 1.00 95.06 107 HIS A O 1
ATOM 859 N N . LYS A 1 108 ? 2.857 7.644 -12.359 1.00 96.06 108 LYS A N 1
ATOM 860 C CA . LYS A 1 108 ? 2.252 6.652 -13.249 1.00 96.06 108 LYS A CA 1
ATOM 861 C C . LYS A 1 108 ? 2.512 6.982 -14.718 1.00 96.06 108 LYS A C 1
ATOM 863 O O . LYS A 1 108 ? 2.817 6.073 -15.489 1.00 96.06 108 LYS A O 1
ATOM 868 N N . HIS A 1 109 ? 2.413 8.253 -15.101 1.00 96.62 109 HIS A N 1
ATOM 869 C CA . HIS A 1 109 ? 2.729 8.689 -16.458 1.00 96.62 109 HIS A CA 1
ATOM 870 C C . HIS A 1 109 ? 4.221 8.517 -16.781 1.00 96.62 109 HIS A C 1
ATOM 872 O O . HIS A 1 109 ? 4.553 7.930 -17.806 1.00 96.62 109 HIS A O 1
ATOM 878 N N . GLU A 1 110 ? 5.117 8.925 -15.879 1.00 96.75 110 GLU A N 1
ATOM 879 C CA . GLU A 1 110 ? 6.570 8.750 -16.042 1.00 96.75 110 GLU A CA 1
ATOM 880 C C . GLU A 1 110 ? 6.959 7.271 -16.175 1.00 96.75 110 GLU A C 1
ATOM 882 O O . GLU A 1 110 ? 7.712 6.895 -17.072 1.00 96.75 110 GLU A O 1
ATOM 887 N N . ALA A 1 111 ? 6.387 6.398 -15.341 1.00 97.19 111 ALA A N 1
ATOM 888 C CA . ALA A 1 111 ? 6.627 4.961 -15.425 1.00 97.19 111 ALA A CA 1
ATOM 889 C C . ALA A 1 111 ? 6.158 4.361 -16.761 1.00 97.19 111 ALA A C 1
ATOM 891 O O . ALA A 1 111 ? 6.798 3.447 -17.286 1.00 97.19 111 ALA A O 1
ATOM 892 N N . LEU A 1 112 ? 5.049 4.860 -17.318 1.00 96.88 112 LEU A N 1
ATOM 893 C CA . LEU A 1 112 ? 4.570 4.442 -18.635 1.00 96.88 112 LEU A CA 1
ATOM 894 C C . LEU A 1 112 ? 5.504 4.915 -19.752 1.00 96.88 112 LEU A C 1
ATOM 896 O O . LEU A 1 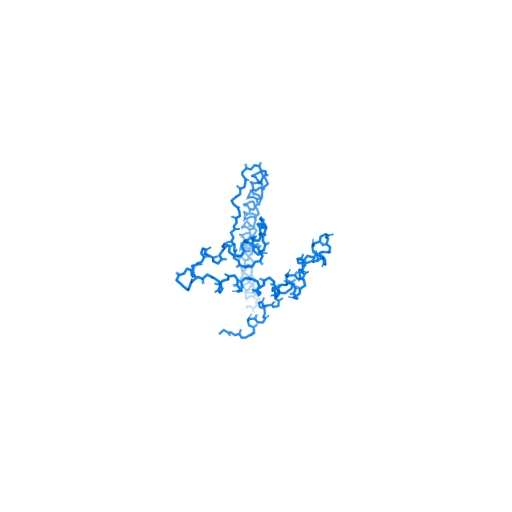112 ? 5.816 4.106 -20.621 1.00 96.88 112 LEU A O 1
ATOM 900 N N . MET A 1 113 ? 5.995 6.155 -19.689 1.00 97.25 113 MET A N 1
ATOM 901 C CA . MET A 1 113 ? 6.955 6.700 -20.658 1.00 97.25 113 MET A CA 1
ATOM 902 C C . MET A 1 113 ? 8.261 5.899 -20.687 1.00 97.25 113 MET A C 1
ATOM 904 O O . MET A 1 113 ? 8.686 5.435 -21.744 1.00 97.25 113 MET A O 1
ATOM 908 N N . TYR A 1 114 ? 8.857 5.626 -19.522 1.00 97.06 114 TYR A N 1
ATOM 909 C CA . TYR A 1 114 ? 10.074 4.810 -19.467 1.00 97.06 114 TYR A CA 1
ATOM 910 C C . TYR A 1 114 ? 9.841 3.383 -19.958 1.00 97.06 114 TYR A C 1
ATOM 912 O O . TYR A 1 114 ? 10.714 2.775 -20.578 1.00 97.06 114 TYR A O 1
ATOM 920 N N . LYS A 1 115 ? 8.654 2.825 -19.703 1.00 97.69 115 LYS A N 1
ATOM 921 C CA . LYS A 1 115 ? 8.299 1.504 -20.213 1.00 97.69 115 LYS A CA 1
ATOM 922 C C . LYS A 1 115 ? 8.227 1.499 -21.741 1.00 97.69 115 LYS A C 1
ATOM 924 O O . LYS A 1 115 ? 8.760 0.574 -22.349 1.00 97.69 115 LYS A O 1
ATOM 929 N N . THR A 1 116 ? 7.597 2.503 -22.352 1.00 97.69 116 THR A N 1
ATOM 930 C CA . THR A 1 116 ? 7.502 2.600 -23.815 1.00 97.69 116 THR A CA 1
ATOM 931 C C . THR A 1 116 ? 8.869 2.784 -24.462 1.00 97.69 116 THR A C 1
ATOM 933 O O . THR A 1 116 ? 9.181 2.049 -25.395 1.00 97.69 116 THR A O 1
ATOM 936 N N . GLU A 1 117 ? 9.71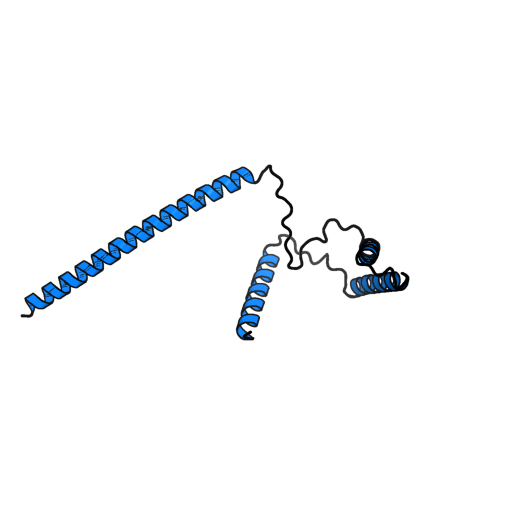9 3.654 -23.911 1.00 97.62 117 GLU A N 1
ATOM 937 C CA . GLU A 1 117 ? 11.090 3.863 -24.403 1.00 97.62 117 GLU A CA 1
ATOM 938 C C . GLU A 1 117 ? 11.931 2.579 -24.317 1.00 97.62 117 GLU A C 1
ATOM 940 O O . GLU A 1 117 ? 12.638 2.219 -25.257 1.00 97.62 117 GLU A O 1
ATOM 945 N N . LEU A 1 118 ? 11.823 1.829 -23.213 1.00 97.62 118 LEU A N 1
ATOM 946 C CA . LEU A 1 118 ? 12.517 0.546 -23.070 1.00 97.62 118 LEU A CA 1
ATOM 947 C C . LEU A 1 118 ? 12.014 -0.512 -24.053 1.00 97.62 118 LEU A C 1
ATOM 949 O O . LEU A 1 118 ? 12.802 -1.334 -24.525 1.00 97.62 118 LEU A O 1
ATOM 953 N N . ASP A 1 119 ? 10.713 -0.539 -24.329 1.00 97.75 119 ASP A N 1
ATOM 954 C CA . ASP A 1 119 ? 10.139 -1.480 -25.286 1.00 97.75 119 ASP A CA 1
ATOM 955 C C . ASP A 1 119 ? 10.551 -1.138 -26.725 1.00 97.75 119 ASP A C 1
ATOM 957 O O . ASP A 1 119 ? 10.809 -2.054 -27.507 1.00 97.75 119 ASP A O 1
ATOM 961 N N . GLU A 1 120 ? 10.680 0.145 -27.066 1.00 97.75 120 GLU A N 1
ATOM 962 C CA . GLU A 1 120 ? 11.236 0.608 -28.344 1.00 97.75 120 GLU A CA 1
ATOM 963 C C . GLU A 1 120 ? 12.713 0.240 -28.481 1.00 97.75 120 GLU A C 1
ATOM 965 O O . GLU A 1 120 ? 13.073 -0.477 -29.415 1.00 97.75 120 GLU A O 1
ATOM 970 N N . LEU A 1 121 ? 13.545 0.574 -27.491 1.00 98.12 121 LEU A N 1
ATOM 971 C CA . LEU A 1 121 ? 14.968 0.228 -27.505 1.00 98.12 121 LEU A CA 1
ATOM 972 C C . LEU A 1 121 ? 15.194 -1.286 -27.651 1.00 98.12 121 LEU A C 1
ATOM 974 O O . LEU A 1 121 ? 16.069 -1.735 -28.390 1.00 98.12 121 LEU A O 1
ATOM 978 N N . LYS A 1 122 ? 14.379 -2.108 -26.978 1.00 97.94 122 LYS A N 1
ATOM 979 C CA . LYS A 1 122 ? 14.435 -3.570 -27.131 1.00 97.94 122 LYS A CA 1
ATOM 980 C C . LYS A 1 122 ? 14.111 -4.027 -28.551 1.00 97.94 122 LYS A C 1
ATOM 982 O O . LYS A 1 122 ? 14.659 -5.043 -28.980 1.00 97.94 122 LYS A O 1
ATOM 987 N N . ARG A 1 123 ? 13.206 -3.348 -29.265 1.00 97.50 123 ARG A N 1
ATOM 988 C CA . ARG A 1 123 ? 12.912 -3.664 -30.672 1.00 97.50 123 ARG A CA 1
ATOM 989 C C . ARG A 1 123 ? 14.106 -3.317 -31.550 1.00 97.50 123 ARG A C 1
ATOM 991 O O . ARG A 1 123 ? 14.511 -4.171 -32.334 1.00 97.50 123 ARG A O 1
ATOM 998 N N . ASP A 1 124 ? 14.699 -2.146 -31.360 1.00 97.38 124 ASP A N 1
ATOM 999 C CA . ASP A 1 124 ? 15.842 -1.689 -32.157 1.00 97.38 124 ASP A CA 1
ATOM 1000 C C . ASP A 1 124 ? 17.054 -2.605 -31.973 1.00 97.38 124 ASP A C 1
ATOM 1002 O O . ASP A 1 124 ? 17.648 -3.067 -32.946 1.00 97.38 124 ASP A O 1
ATOM 1006 N N . VAL A 1 125 ? 17.360 -2.985 -30.728 1.00 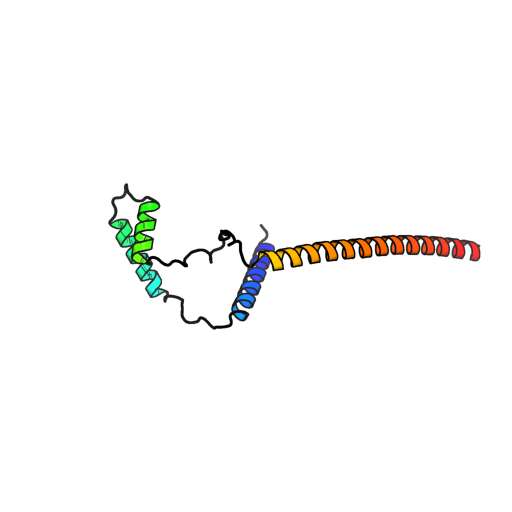97.94 125 VAL A N 1
ATOM 1007 C CA . VAL A 1 125 ? 18.432 -3.949 -30.430 1.00 97.94 125 VAL A CA 1
ATOM 1008 C C . VAL A 1 125 ? 18.175 -5.297 -31.107 1.00 97.94 125 VAL A C 1
ATOM 1010 O O . VAL A 1 125 ? 19.097 -5.890 -31.662 1.00 97.94 125 VAL A O 1
ATOM 1013 N N . ARG A 1 126 ? 16.929 -5.791 -31.117 1.00 96.69 126 ARG A N 1
ATOM 1014 C CA . ARG A 1 126 ? 16.590 -7.033 -31.834 1.00 96.69 126 ARG A CA 1
ATOM 1015 C C . ARG A 1 126 ? 16.812 -6.902 -33.340 1.00 96.69 126 ARG A C 1
ATOM 1017 O O . ARG A 1 126 ? 17.317 -7.844 -33.940 1.00 96.69 126 ARG A O 1
ATOM 1024 N N . GLN A 1 127 ? 16.459 -5.767 -33.944 1.00 96.19 127 GLN A N 1
ATOM 1025 C CA . GLN A 1 127 ? 16.702 -5.532 -35.372 1.00 96.19 127 GLN A CA 1
ATOM 1026 C C . GLN A 1 127 ? 18.199 -5.475 -35.686 1.00 96.19 127 GLN A C 1
ATOM 1028 O O . GLN A 1 127 ? 18.639 -6.121 -36.634 1.00 96.19 127 GLN A O 1
ATOM 1033 N N . LEU A 1 128 ? 18.989 -4.782 -34.859 1.00 97.12 128 LEU A N 1
ATOM 1034 C CA . LEU A 1 128 ? 20.444 -4.722 -35.004 1.00 97.12 128 LEU A CA 1
ATOM 1035 C C . LEU A 1 128 ? 21.087 -6.108 -34.916 1.00 97.12 128 LEU A C 1
ATOM 1037 O O . LEU A 1 128 ? 21.949 -6.425 -35.730 1.00 97.12 128 LEU A O 1
ATOM 1041 N N . LEU A 1 129 ? 20.636 -6.956 -33.987 1.00 95.94 129 LEU A N 1
ATOM 1042 C CA . LEU A 1 129 ? 21.119 -8.335 -33.881 1.00 95.94 129 LEU A CA 1
ATOM 1043 C C . LEU A 1 129 ? 20.810 -9.148 -35.146 1.00 95.94 129 LEU A C 1
ATOM 1045 O O . LEU A 1 129 ? 21.677 -9.865 -35.637 1.00 95.94 129 LEU A O 1
ATOM 1049 N N . VAL A 1 130 ? 19.608 -9.004 -35.715 1.00 96.06 130 VAL A N 1
ATOM 1050 C CA . VAL A 1 130 ? 19.250 -9.655 -36.988 1.00 96.06 130 VAL A CA 1
ATOM 1051 C C . VAL A 1 130 ? 20.132 -9.147 -38.131 1.00 96.06 130 VAL A C 1
ATOM 1053 O O . VAL A 1 130 ? 20.622 -9.942 -38.934 1.00 96.06 130 VAL A O 1
ATOM 1056 N N . TRP A 1 131 ? 20.369 -7.836 -38.203 1.00 95.00 131 TRP A N 1
ATOM 1057 C CA . TRP A 1 131 ? 21.262 -7.254 -39.204 1.00 95.00 131 TRP A CA 1
ATOM 1058 C C . TRP A 1 131 ? 22.688 -7.766 -39.068 1.00 95.00 131 TRP A C 1
ATOM 1060 O O . TRP A 1 131 ? 23.273 -8.158 -40.077 1.00 95.00 131 TRP A O 1
ATOM 1070 N N . GLN A 1 132 ? 23.216 -7.830 -37.848 1.00 92.94 132 GLN A N 1
ATOM 1071 C CA . GLN A 1 132 ? 24.542 -8.374 -37.586 1.00 92.94 132 GLN A CA 1
ATOM 1072 C C . GLN A 1 132 ? 24.639 -9.831 -38.049 1.00 92.94 132 GLN A C 1
ATOM 1074 O O . GLN A 1 132 ? 25.531 -10.151 -38.824 1.00 92.94 132 GLN A O 1
ATOM 1079 N N . MET A 1 133 ? 23.667 -10.680 -37.695 1.00 93.00 133 MET A N 1
ATOM 1080 C CA . MET A 1 133 ? 23.636 -12.070 -38.165 1.00 93.00 133 MET A CA 1
ATOM 1081 C C . MET A 1 133 ? 23.632 -12.165 -39.698 1.00 93.00 133 MET A C 1
ATOM 1083 O O . MET A 1 133 ? 24.360 -12.968 -40.272 1.00 93.00 133 MET A O 1
ATOM 1087 N N . SER A 1 134 ? 22.845 -11.322 -40.374 1.00 92.19 134 SER A N 1
ATOM 1088 C CA . SER A 1 134 ? 22.797 -11.295 -41.842 1.00 92.19 134 SER A CA 1
ATOM 1089 C C . SER A 1 134 ? 24.092 -10.785 -42.486 1.00 92.19 134 SER A C 1
ATOM 1091 O O . SER A 1 134 ? 24.422 -11.150 -43.613 1.00 92.19 134 SER A O 1
ATOM 1093 N N . TYR A 1 135 ? 24.817 -9.893 -41.807 1.00 93.00 135 TYR A N 1
ATOM 1094 C CA . TYR A 1 135 ? 26.116 -9.403 -42.251 1.00 93.00 135 TYR A CA 1
ATOM 1095 C C . TYR A 1 135 ? 27.175 -10.492 -42.090 1.00 93.00 135 TYR A C 1
ATOM 1097 O O . TYR A 1 135 ? 27.838 -10.825 -43.066 1.00 93.00 135 TYR A O 1
ATOM 1105 N N . ASP A 1 136 ? 27.257 -11.101 -40.908 1.00 93.69 136 ASP A N 1
ATOM 1106 C CA . ASP A 1 136 ? 28.204 -12.174 -40.613 1.00 93.69 136 ASP A CA 1
ATOM 1107 C C . ASP A 1 136 ? 28.008 -13.365 -41.558 1.00 93.69 136 ASP A C 1
ATOM 1109 O O . ASP A 1 136 ? 28.985 -13.942 -42.023 1.00 93.69 136 ASP A O 1
ATOM 1113 N N . GLN A 1 137 ? 26.763 -13.704 -41.906 1.00 91.00 137 GLN A N 1
ATOM 1114 C CA . GLN A 1 137 ? 26.480 -14.753 -42.886 1.00 91.00 137 GLN A CA 1
ATOM 1115 C C . GLN A 1 137 ? 27.052 -14.413 -44.271 1.00 91.00 137 GLN A C 1
ATOM 1117 O O . GLN A 1 137 ? 27.769 -15.219 -44.843 1.00 91.00 137 GLN A O 1
ATOM 1122 N N . ARG A 1 138 ? 26.824 -13.190 -44.769 1.00 92.19 138 ARG A N 1
ATOM 1123 C CA . ARG A 1 138 ? 27.349 -12.742 -46.075 1.00 92.19 138 ARG A CA 1
ATOM 1124 C C . ARG A 1 138 ? 28.868 -12.603 -46.128 1.00 92.19 138 ARG A C 1
ATOM 1126 O O . ARG A 1 138 ? 29.421 -12.613 -47.217 1.00 92.19 138 ARG A O 1
ATOM 1133 N N . MET A 1 139 ? 29.520 -12.382 -44.990 1.00 89.00 139 MET A N 1
ATOM 1134 C CA . MET A 1 139 ? 30.979 -12.249 -44.921 1.00 89.00 139 MET A CA 1
ATOM 1135 C C . MET A 1 139 ? 31.702 -13.595 -44.813 1.00 89.00 139 MET A C 1
ATOM 1137 O O . MET A 1 139 ? 32.908 -13.641 -45.040 1.00 89.00 139 MET A O 1
ATOM 1141 N N . ASN A 1 140 ? 30.992 -14.654 -44.414 1.00 80.12 140 ASN A N 1
ATOM 1142 C CA . ASN A 1 140 ? 31.539 -16.002 -44.249 1.00 80.12 140 ASN A CA 1
ATOM 1143 C C . ASN A 1 140 ? 31.175 -16.956 -45.407 1.00 80.12 140 ASN A C 1
ATOM 1145 O O . ASN A 1 140 ? 31.616 -18.106 -45.378 1.00 80.12 140 ASN A O 1
ATOM 1149 N N . ASP A 1 141 ? 30.400 -16.483 -46.389 1.00 60.44 141 ASP A N 1
ATOM 1150 C CA . ASP A 1 141 ? 30.150 -17.123 -47.691 1.00 60.44 141 ASP A CA 1
ATOM 1151 C C . ASP A 1 141 ? 31.167 -16.628 -48.741 1.00 60.44 141 ASP A C 1
ATOM 1153 O O . ASP A 1 141 ? 31.603 -17.449 -49.582 1.00 60.44 141 ASP A O 1
#

Sequence (141 aa):
MDVTISLFILQKRSNQNKANRKKQRVNHTAGRKSFLWLMQEMNTMCEKLDMIQSEEHTDEAANIIFKDVLGHRSGYTRGLGGSVIPETRPSAMSAQFKHLAQENEKHKHEALMYKTELDELKRDVRQLLVWQMSYDQRMND

Foldseek 3Di:
DDPVVVVVVVVVVVVVVVVVCVPDPDPCPDDDDPPVRVVVLVVQLVVQCVVDPPVPPDPVSSVVSNCVSVPPDPPPPDPPDDDDDPPDDPDDCPVVVVVVVVVVVVVVVVVVVVVVVVVVVVVVVVVVVVVVVVVVVVVVD

Organism: Juglans regia (NCBI:txid51240)